Protein AF-A0A9D4G2J2-F1 (afdb_monomer)

Foldseek 3Di:
DDPVLCPVCVVLLVVLLVLPDQEDEDEDDPLPDDLVVLLQVLLSSVVSNVVSVRPHAYHYYYDHDPPCRVVSQVSSVVSPGPYD

Radius of gyration: 12.84 Å; Cα contacts (8 Å, |Δi|>4): 130; chains: 1; bounding box: 28×21×36 Å

Sequence (84 aa):
MPTKFKRVFHVVDFLARLNLLFGICFEEPRGISLTEECSTWAKFIRKVMDSANWKGHLLVHVHEKFGLMDATALASLMGGTNDM

pLDDT: mean 87.48, std 13.04, range [40.94, 97.0]

Mean predicted aligned error: 5.19 Å

Organism: Dreissena polymorpha (NCBI:txid45954)

Structure (mmCIF, N/CA/C/O backbone):
data_AF-A0A9D4G2J2-F1
#
_entry.id   AF-A0A9D4G2J2-F1
#
loop_
_atom_site.group_PDB
_atom_site.id
_atom_site.type_symbol
_atom_site.label_atom_id
_atom_site.label_alt_id
_atom_site.label_comp_id
_atom_site.label_asym_id
_atom_site.label_entity_id
_atom_site.label_seq_id
_atom_site.pdbx_PDB_ins_code
_atom_site.Cartn_x
_atom_site.Cartn_y
_atom_site.Cartn_z
_atom_site.occupancy
_atom_site.B_iso_or_equiv
_atom_site.auth_seq_id
_atom_site.auth_comp_id
_atom_site.auth_asym_id
_atom_site.auth_atom_id
_atom_site.pdbx_PDB_model_num
ATOM 1 N N . MET A 1 1 ? 8.892 2.218 19.025 1.00 43.03 1 MET A N 1
ATOM 2 C CA . MET A 1 1 ? 8.815 2.472 17.563 1.00 43.03 1 MET A CA 1
ATOM 3 C C . MET A 1 1 ? 9.054 3.956 17.307 1.00 43.03 1 MET A C 1
ATOM 5 O O . MET A 1 1 ? 8.579 4.746 18.116 1.00 43.03 1 MET A O 1
ATOM 9 N N . PRO A 1 2 ? 9.786 4.359 16.252 1.00 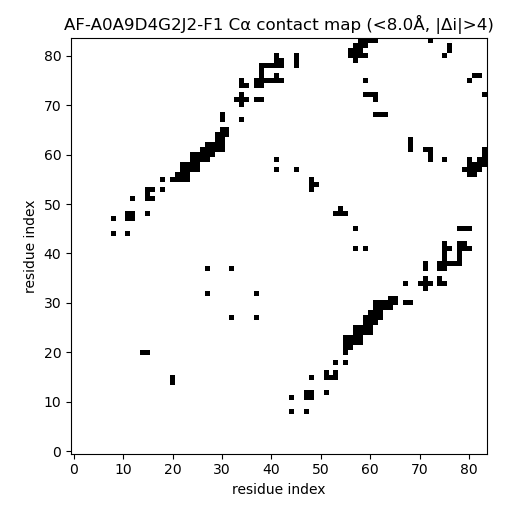40.94 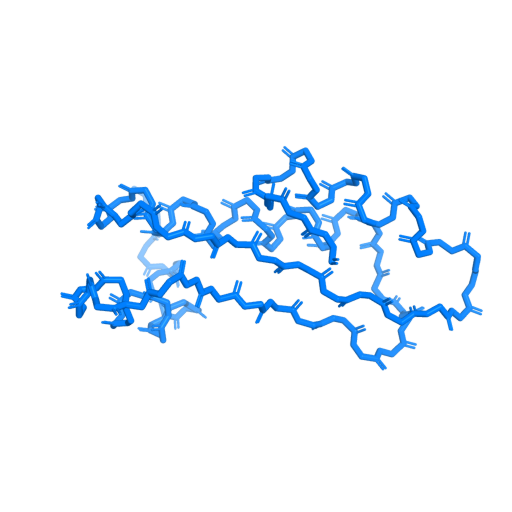2 PRO A N 1
ATOM 10 C CA . PRO A 1 2 ? 10.156 5.757 16.057 1.00 40.94 2 PRO A CA 1
ATOM 11 C C . PRO A 1 2 ? 8.923 6.609 15.729 1.00 40.94 2 PRO A C 1
ATOM 13 O O . PRO A 1 2 ? 8.103 6.249 14.887 1.00 40.94 2 PRO A O 1
ATOM 16 N N . THR A 1 3 ? 8.821 7.766 16.376 1.00 53.16 3 THR A N 1
ATOM 17 C CA . THR A 1 3 ? 7.717 8.742 16.317 1.00 53.16 3 THR A CA 1
ATOM 18 C C . THR A 1 3 ? 7.441 9.335 14.926 1.00 53.16 3 THR A C 1
ATOM 20 O O . THR A 1 3 ? 6.392 9.945 14.727 1.00 53.16 3 THR A O 1
ATOM 23 N N . LYS A 1 4 ? 8.335 9.139 13.944 1.00 48.78 4 LYS A N 1
ATOM 24 C CA . LYS A 1 4 ? 8.234 9.722 12.592 1.00 48.78 4 LYS A CA 1
ATOM 25 C C . LYS A 1 4 ? 7.108 9.146 11.724 1.00 48.78 4 LYS A C 1
ATOM 27 O O . LYS A 1 4 ? 6.504 9.908 10.976 1.00 48.78 4 LYS A O 1
ATOM 32 N N . PHE A 1 5 ? 6.775 7.856 11.846 1.00 52.47 5 PHE A N 1
ATOM 33 C CA . PHE A 1 5 ? 5.738 7.238 10.998 1.00 52.47 5 PHE A CA 1
ATOM 34 C C . PHE A 1 5 ? 4.341 7.835 11.211 1.00 52.47 5 PHE A C 1
ATOM 36 O O . PHE A 1 5 ? 3.540 7.849 10.282 1.00 52.47 5 PHE A O 1
ATOM 43 N N . LYS A 1 6 ? 4.064 8.397 12.398 1.00 53.62 6 LYS A N 1
ATOM 44 C CA . LYS A 1 6 ? 2.763 9.011 12.699 1.00 53.62 6 LYS A CA 1
ATOM 45 C C . LYS A 1 6 ? 2.405 10.167 11.759 1.00 53.62 6 LYS A C 1
ATOM 47 O O . LYS A 1 6 ? 1.223 10.367 11.532 1.00 53.62 6 LYS A O 1
ATOM 52 N N . ARG A 1 7 ? 3.379 10.908 11.208 1.00 59.22 7 ARG A N 1
ATOM 53 C CA . ARG A 1 7 ? 3.091 12.096 10.376 1.00 59.22 7 ARG A CA 1
ATOM 54 C C . ARG A 1 7 ? 2.720 11.767 8.931 1.00 59.22 7 ARG A C 1
ATOM 56 O O . ARG A 1 7 ? 1.927 12.490 8.345 1.00 59.22 7 ARG A O 1
ATOM 63 N N . VAL A 1 8 ? 3.284 10.700 8.364 1.00 62.81 8 VAL A N 1
ATOM 64 C CA . VAL A 1 8 ? 3.155 10.397 6.923 1.00 62.81 8 VAL A CA 1
ATOM 65 C C . VAL A 1 8 ? 1.750 9.899 6.567 1.00 62.81 8 VAL A C 1
ATOM 67 O O . VAL A 1 8 ? 1.290 10.093 5.451 1.00 62.81 8 VAL A O 1
ATOM 70 N N . PHE A 1 9 ? 1.026 9.348 7.542 1.00 73.50 9 PHE A N 1
ATOM 71 C CA . PHE A 1 9 ? -0.301 8.767 7.336 1.00 73.50 9 PHE A CA 1
ATOM 72 C C . PHE A 1 9 ? -1.375 9.397 8.228 1.00 73.50 9 PHE A C 1
ATOM 74 O O . PHE A 1 9 ? -2.336 8.729 8.594 1.00 73.50 9 PHE A O 1
ATOM 81 N N . HIS A 1 10 ? -1.243 10.681 8.587 1.00 81.75 10 HIS A N 1
ATOM 82 C CA . HIS A 1 10 ? -2.261 11.371 9.395 1.00 81.75 10 HIS A CA 1
ATOM 83 C C . HIS A 1 10 ? -3.652 11.344 8.760 1.00 81.75 10 HIS A C 1
ATOM 85 O O . HIS A 1 10 ? -4.633 11.201 9.481 1.00 81.75 10 HIS A O 1
ATOM 91 N N . VAL A 1 11 ? -3.736 11.417 7.428 1.00 81.38 11 VAL A N 1
ATOM 92 C CA . VAL A 1 11 ? -5.010 11.267 6.714 1.00 81.38 11 VAL A CA 1
ATOM 93 C C . VAL A 1 11 ? -5.578 9.866 6.931 1.00 81.38 11 VAL A C 1
ATOM 95 O O . VAL A 1 11 ? -6.731 9.744 7.315 1.00 81.38 11 VAL A O 1
ATOM 98 N N . VAL A 1 12 ? -4.773 8.810 6.783 1.00 81.38 12 VAL A N 1
ATOM 99 C CA . VAL A 1 12 ? -5.232 7.430 7.016 1.00 81.38 12 VAL A CA 1
ATOM 100 C C . VAL A 1 12 ? -5.657 7.227 8.472 1.00 81.38 12 VAL A C 1
ATOM 102 O O . VAL A 1 12 ? -6.710 6.651 8.706 1.00 81.38 12 VAL A O 1
ATOM 105 N N . ASP A 1 13 ? -4.898 7.739 9.448 1.00 81.94 13 ASP A N 1
ATOM 106 C CA . ASP A 1 13 ? -5.262 7.666 10.875 1.00 81.94 13 ASP A CA 1
ATOM 107 C C . ASP A 1 13 ? -6.582 8.396 11.159 1.00 81.94 13 ASP A C 1
ATOM 109 O O . ASP A 1 13 ? -7.454 7.867 11.846 1.00 81.94 13 ASP A O 1
ATOM 113 N N . PHE A 1 14 ? -6.761 9.593 10.596 1.00 83.94 14 PHE A N 1
ATOM 114 C CA . PHE A 1 14 ? -8.000 10.355 10.719 1.00 83.94 14 PHE A CA 1
ATOM 115 C C . PHE A 1 14 ? -9.188 9.601 10.109 1.00 83.94 14 PHE A C 1
ATOM 117 O O . PHE A 1 14 ? -10.200 9.411 10.781 1.00 83.94 14 PHE A O 1
ATOM 124 N N . LEU A 1 15 ? -9.052 9.122 8.869 1.00 83.00 15 LEU A N 1
ATOM 125 C CA . LEU A 1 15 ? -10.097 8.382 8.159 1.00 83.00 15 LEU A CA 1
ATOM 126 C C . LEU A 1 15 ? -10.450 7.070 8.876 1.00 83.00 15 LEU A C 1
ATOM 128 O O . LEU A 1 15 ? -11.628 6.747 9.021 1.00 83.00 15 LEU A O 1
ATOM 132 N N . ALA A 1 16 ? -9.451 6.352 9.391 1.00 81.44 16 ALA A N 1
ATOM 133 C CA . ALA A 1 16 ? -9.656 5.112 10.129 1.00 81.44 16 ALA A CA 1
ATOM 134 C C . ALA A 1 16 ? -10.452 5.331 11.426 1.00 81.44 16 ALA A C 1
ATOM 136 O O . ALA A 1 16 ? -11.317 4.525 11.762 1.00 81.44 16 ALA A O 1
ATOM 137 N N . ARG A 1 17 ? -10.228 6.452 12.129 1.00 80.62 17 ARG A N 1
ATOM 138 C CA . ARG A 1 17 ? -10.999 6.820 13.332 1.00 80.62 17 ARG A CA 1
ATOM 139 C C . ARG A 1 17 ? -12.457 7.151 13.039 1.00 80.62 17 ARG A C 1
ATOM 141 O O . ARG A 1 17 ? -13.287 6.978 13.926 1.00 80.62 17 ARG A O 1
ATOM 148 N N . LEU A 1 18 ? -12.771 7.633 11.834 1.00 81.44 18 LEU A N 1
ATOM 149 C CA . LEU A 1 18 ? -14.159 7.870 11.441 1.00 81.44 18 LEU A CA 1
ATOM 150 C C . LEU A 1 18 ? -14.916 6.549 11.285 1.00 81.44 18 LEU A C 1
ATOM 152 O O . LEU A 1 18 ? -16.107 6.525 11.552 1.00 81.44 18 LEU A O 1
ATOM 156 N N . ASN A 1 19 ? -14.240 5.464 10.880 1.00 70.44 19 ASN A N 1
ATOM 157 C CA . ASN A 1 19 ? -14.776 4.099 10.755 1.00 70.44 19 ASN A CA 1
ATOM 158 C C . ASN A 1 19 ? -16.084 3.978 9.931 1.00 70.44 19 ASN A C 1
ATOM 160 O O . ASN A 1 19 ? -16.811 2.996 10.042 1.00 70.44 19 ASN A O 1
ATOM 164 N N . LEU A 1 20 ? -16.380 4.985 9.100 1.00 76.31 20 LEU A N 1
ATOM 165 C CA . LEU A 1 20 ? -17.570 5.083 8.241 1.00 76.31 20 LEU A CA 1
ATOM 166 C C . LEU A 1 20 ? -17.254 4.812 6.763 1.00 76.31 20 LEU A C 1
ATOM 168 O O . LEU A 1 20 ? -18.150 4.805 5.924 1.00 76.31 20 LEU A O 1
ATOM 172 N N . LEU A 1 21 ? -15.976 4.639 6.427 1.00 82.62 21 LEU A N 1
ATOM 173 C CA . LEU A 1 21 ? -15.510 4.522 5.051 1.00 82.62 21 LEU A CA 1
ATOM 174 C C . LEU A 1 21 ? -15.356 3.056 4.661 1.00 82.62 21 LEU A C 1
ATOM 176 O O . LEU A 1 21 ? -14.749 2.267 5.389 1.00 82.62 21 LEU A O 1
ATOM 180 N N . PHE A 1 22 ? -15.866 2.725 3.474 1.00 88.31 22 PHE A N 1
ATOM 181 C CA . PHE A 1 22 ? -15.732 1.399 2.874 1.00 88.31 22 PHE A CA 1
ATOM 182 C C . PHE A 1 22 ? -14.266 1.038 2.595 1.00 88.31 22 PHE A C 1
ATOM 184 O O . PHE A 1 22 ? -13.868 -0.107 2.785 1.00 88.31 22 PHE A O 1
ATOM 191 N N . GLY A 1 23 ? -13.444 2.015 2.205 1.00 91.31 23 GLY A N 1
ATOM 192 C CA . GLY A 1 23 ? -12.027 1.806 1.943 1.00 91.31 23 GLY A CA 1
ATOM 193 C C . GLY A 1 23 ? -11.300 3.063 1.480 1.00 91.31 23 GLY A C 1
ATOM 194 O O . GLY A 1 23 ? -11.889 4.140 1.396 1.00 91.31 23 GLY A O 1
ATOM 195 N N . ILE A 1 24 ? -10.014 2.904 1.184 1.00 92.38 24 ILE A N 1
ATOM 196 C CA . ILE A 1 24 ? -9.139 3.909 0.574 1.00 92.38 24 ILE A CA 1
ATOM 197 C C . ILE A 1 24 ? -8.393 3.289 -0.602 1.00 92.38 24 ILE A C 1
ATOM 199 O O . ILE A 1 24 ? -8.015 2.122 -0.551 1.00 92.38 24 ILE A O 1
ATOM 203 N N . CYS A 1 25 ? -8.153 4.087 -1.637 1.00 94.00 25 CYS A N 1
ATOM 204 C CA . CYS A 1 25 ? -7.267 3.743 -2.740 1.00 94.00 25 CYS A CA 1
ATOM 205 C C . CYS A 1 25 ? -6.049 4.665 -2.684 1.00 94.00 25 CYS A C 1
ATOM 207 O O . CYS A 1 25 ? -6.211 5.871 -2.477 1.00 94.00 25 CYS A O 1
ATOM 209 N N . PHE A 1 26 ? -4.848 4.110 -2.830 1.00 93.62 26 PHE A N 1
ATOM 210 C CA . PHE A 1 26 ? -3.669 4.915 -3.134 1.00 93.62 26 PHE A CA 1
ATOM 211 C C . PHE A 1 26 ? -3.270 4.700 -4.588 1.00 93.62 26 PHE A C 1
ATOM 213 O O . PHE A 1 26 ? -3.450 3.621 -5.146 1.00 93.62 26 PHE A O 1
ATOM 220 N N . GLU A 1 27 ? -2.726 5.747 -5.188 1.00 94.00 27 GLU A N 1
ATOM 221 C CA . GLU A 1 27 ? -2.424 5.780 -6.609 1.00 94.00 27 GLU A CA 1
ATOM 222 C C . GLU A 1 27 ? -0.923 5.982 -6.821 1.00 94.00 27 GLU A C 1
ATOM 224 O O . GLU A 1 27 ? -0.300 6.826 -6.169 1.00 94.00 27 GLU A O 1
ATOM 229 N N . GLU A 1 28 ? -0.354 5.224 -7.754 1.00 92.31 28 GLU A N 1
ATOM 230 C CA . GLU A 1 28 ? 0.898 5.546 -8.426 1.00 92.31 28 GLU A CA 1
ATOM 231 C C . GLU A 1 28 ? 0.531 6.074 -9.828 1.00 92.31 28 GLU A C 1
ATOM 233 O O . GLU A 1 28 ? 0.166 5.301 -10.716 1.00 92.31 28 GLU A O 1
ATOM 238 N N . PRO A 1 29 ? 0.551 7.405 -10.027 1.00 91.69 29 PRO A N 1
ATOM 239 C CA . PRO A 1 29 ? -0.030 8.011 -11.225 1.00 91.69 29 PRO A CA 1
ATOM 240 C C . PRO A 1 29 ? 0.945 8.119 -12.406 1.00 91.69 29 PRO A C 1
ATOM 242 O O . PRO A 1 29 ? 0.587 8.647 -13.463 1.00 91.69 29 PRO A O 1
ATOM 245 N N . ARG A 1 30 ? 2.216 7.734 -12.242 1.00 91.75 30 ARG A N 1
ATOM 246 C CA . ARG A 1 30 ? 3.281 8.044 -13.216 1.00 91.75 30 ARG A CA 1
ATOM 247 C C . ARG A 1 30 ? 3.853 6.810 -13.913 1.00 91.75 30 ARG A C 1
ATOM 249 O O . ARG A 1 30 ? 4.580 6.982 -14.893 1.00 91.75 30 ARG A O 1
ATOM 256 N N . GLY A 1 31 ? 3.555 5.620 -13.421 1.00 90.19 31 GLY A N 1
ATOM 257 C CA . GLY A 1 31 ? 4.176 4.351 -13.765 1.00 90.19 31 GLY A CA 1
ATOM 258 C C . GLY A 1 31 ? 5.682 4.327 -13.524 1.00 90.19 31 GLY A C 1
ATOM 259 O O . GLY A 1 31 ? 6.383 3.677 -14.292 1.00 90.19 31 GLY A O 1
ATOM 260 N N . ILE A 1 32 ? 6.219 5.104 -12.569 1.00 92.62 32 ILE A N 1
ATOM 261 C CA . ILE A 1 32 ? 7.683 5.237 -12.395 1.00 92.62 32 ILE A CA 1
ATOM 262 C C . ILE A 1 32 ? 8.221 4.679 -11.084 1.00 92.62 32 ILE A C 1
ATOM 264 O O . ILE A 1 32 ? 9.434 4.486 -10.990 1.00 92.62 32 ILE A O 1
ATOM 268 N N . SER A 1 33 ? 7.375 4.483 -10.075 1.00 91.81 33 SER A N 1
ATOM 269 C CA . SER A 1 33 ? 7.827 3.881 -8.823 1.00 91.81 33 SER A CA 1
ATOM 270 C C . SER A 1 33 ? 8.195 2.418 -9.011 1.00 91.81 33 SER A C 1
ATOM 272 O O . SER A 1 33 ? 7.661 1.717 -9.870 1.00 91.81 33 SER A O 1
ATOM 274 N N . LEU A 1 34 ? 9.122 1.961 -8.179 1.00 93.94 34 LEU A N 1
ATOM 275 C CA . LEU A 1 34 ? 9.499 0.561 -8.135 1.00 93.94 34 LEU A CA 1
ATOM 276 C C . LEU A 1 34 ? 8.405 -0.261 -7.451 1.00 93.94 34 LEU A C 1
ATOM 278 O O . LEU A 1 34 ? 7.746 0.191 -6.510 1.00 93.94 34 LEU A O 1
ATOM 282 N N . THR A 1 35 ? 8.289 -1.515 -7.872 1.00 94.31 35 THR A N 1
ATOM 283 C CA . THR A 1 35 ? 7.416 -2.537 -7.289 1.00 94.31 35 THR A CA 1
ATOM 284 C C . THR A 1 35 ? 7.508 -2.576 -5.753 1.00 94.31 35 THR A C 1
ATOM 286 O O . THR A 1 35 ? 6.499 -2.628 -5.042 1.00 94.31 35 THR A O 1
ATOM 289 N N . GLU A 1 36 ? 8.725 -2.501 -5.211 1.00 95.00 36 GLU A N 1
ATOM 290 C CA . GLU A 1 36 ? 9.002 -2.541 -3.775 1.00 95.00 36 GLU A CA 1
ATOM 291 C C . GLU A 1 36 ? 8.511 -1.290 -3.038 1.00 95.00 36 GLU A C 1
ATOM 293 O O . GLU A 1 36 ? 8.128 -1.377 -1.865 1.00 95.00 36 GLU A O 1
ATOM 298 N N . GLU A 1 37 ? 8.497 -0.130 -3.700 1.00 94.62 37 GLU A N 1
ATOM 299 C CA . GLU A 1 37 ? 8.000 1.115 -3.113 1.00 94.62 37 GLU A CA 1
ATOM 300 C C . GLU A 1 37 ? 6.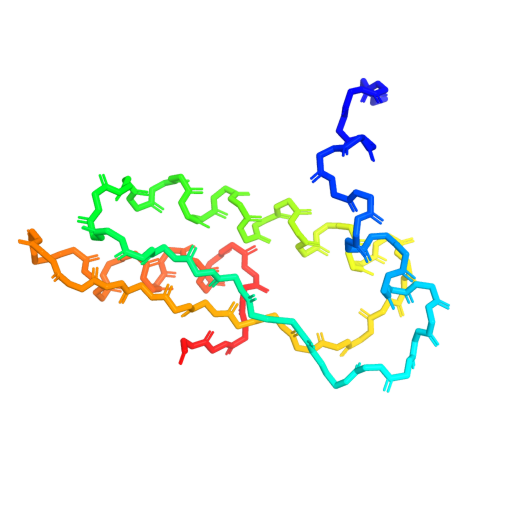494 1.013 -2.873 1.00 94.62 37 GLU A C 1
ATOM 302 O O . GLU A 1 37 ? 6.043 1.201 -1.740 1.00 94.62 37 GLU A O 1
ATOM 307 N N . CYS A 1 38 ? 5.725 0.613 -3.889 1.00 95.44 38 CYS A N 1
ATOM 308 C CA . CYS A 1 38 ? 4.272 0.468 -3.775 1.00 95.44 38 CYS A CA 1
ATOM 309 C C . CYS A 1 38 ? 3.870 -0.636 -2.784 1.00 95.44 38 CYS A C 1
ATOM 311 O O . CYS A 1 38 ? 2.912 -0.467 -2.024 1.00 95.44 38 CYS A O 1
ATOM 313 N N . SER A 1 39 ? 4.623 -1.740 -2.718 1.00 96.31 39 SER A N 1
ATOM 314 C CA . SER A 1 39 ? 4.439 -2.773 -1.686 1.00 96.31 39 SER A CA 1
ATOM 315 C C . SER A 1 39 ? 4.687 -2.230 -0.276 1.00 96.31 39 SER A C 1
ATOM 317 O O . SER A 1 39 ? 3.919 -2.476 0.661 1.00 96.31 39 SER A O 1
ATOM 319 N N . THR A 1 40 ? 5.738 -1.424 -0.121 1.00 95.88 40 THR A N 1
ATOM 320 C CA . THR A 1 40 ? 6.080 -0.785 1.150 1.00 95.88 40 THR A CA 1
ATOM 321 C C . THR A 1 40 ? 4.996 0.200 1.585 1.00 95.88 40 THR A C 1
ATOM 323 O O . THR A 1 40 ? 4.612 0.204 2.758 1.00 95.88 40 THR A O 1
ATOM 326 N N . TRP A 1 41 ? 4.457 1.001 0.664 1.00 94.69 41 TRP A N 1
ATOM 327 C CA . TRP A 1 41 ? 3.350 1.916 0.950 1.00 94.69 41 TRP A CA 1
ATOM 328 C C . TRP A 1 41 ? 2.101 1.159 1.399 1.00 94.69 41 TRP A C 1
ATOM 330 O O . TRP A 1 41 ? 1.574 1.470 2.469 1.00 94.69 41 TRP A O 1
ATOM 340 N N . ALA A 1 42 ? 1.695 0.120 0.659 1.00 96.19 42 ALA A N 1
ATOM 341 C CA . ALA A 1 42 ? 0.565 -0.736 1.020 1.00 96.19 42 ALA A CA 1
ATOM 342 C C . ALA A 1 42 ? 0.715 -1.294 2.445 1.00 96.19 42 ALA A C 1
ATOM 344 O O . ALA A 1 42 ? -0.184 -1.143 3.274 1.00 96.19 42 ALA A O 1
ATOM 345 N N . LYS A 1 43 ? 1.900 -1.824 2.775 1.00 96.31 43 LYS A N 1
ATOM 346 C CA . LYS A 1 43 ? 2.214 -2.372 4.101 1.00 96.31 43 LYS A CA 1
ATOM 347 C C . LYS A 1 43 ? 2.097 -1.344 5.217 1.00 96.31 43 LYS A C 1
ATOM 349 O O . LYS A 1 43 ? 1.588 -1.653 6.298 1.00 96.31 43 LYS A O 1
ATOM 354 N N . PHE A 1 44 ? 2.580 -0.124 4.994 1.00 94.31 44 PHE A N 1
ATOM 355 C CA . PHE A 1 44 ? 2.482 0.924 6.005 1.00 94.31 44 PHE A CA 1
ATOM 356 C C . PHE A 1 44 ? 1.053 1.435 6.177 1.00 94.31 44 PHE A C 1
ATOM 358 O O . PHE A 1 44 ? 0.626 1.606 7.319 1.00 94.31 44 PHE A O 1
ATOM 365 N N . ILE A 1 45 ? 0.309 1.624 5.086 1.00 93.44 45 ILE A N 1
ATOM 366 C CA . ILE A 1 45 ? -1.097 2.036 5.138 1.00 93.44 45 ILE A CA 1
ATOM 367 C C . ILE A 1 45 ? -1.918 0.978 5.877 1.00 93.44 45 ILE A C 1
ATOM 369 O O . ILE A 1 45 ? -2.590 1.307 6.855 1.00 93.44 45 ILE A O 1
ATOM 373 N N . ARG A 1 46 ? -1.786 -0.300 5.494 1.00 94.56 46 ARG A N 1
ATOM 374 C CA . ARG A 1 46 ? -2.470 -1.417 6.154 1.00 94.56 46 ARG A CA 1
ATOM 375 C C . ARG A 1 46 ? -2.183 -1.451 7.650 1.00 94.56 46 ARG A C 1
ATOM 377 O O . ARG A 1 46 ? -3.111 -1.511 8.447 1.00 94.56 46 ARG A O 1
ATOM 384 N N . LYS A 1 47 ? -0.918 -1.301 8.051 1.00 93.56 47 LYS A N 1
ATOM 385 C CA . LYS A 1 47 ? -0.540 -1.261 9.470 1.00 93.56 47 LYS A CA 1
ATOM 386 C C . LYS A 1 47 ? -1.241 -0.137 10.245 1.00 93.56 47 LYS A C 1
ATOM 388 O O . LYS A 1 47 ? -1.568 -0.328 11.415 1.00 93.56 47 LYS A O 1
ATOM 393 N N . VAL A 1 48 ? -1.454 1.027 9.626 1.00 91.38 48 VAL A N 1
ATOM 394 C CA . VAL A 1 48 ? -2.204 2.131 10.248 1.00 91.38 48 VAL A CA 1
ATOM 395 C C . VAL A 1 48 ? -3.680 1.759 10.387 1.00 91.38 48 VAL A C 1
ATOM 397 O O . VAL A 1 48 ? -4.220 1.905 11.483 1.00 91.38 48 VAL A O 1
ATOM 400 N N . MET A 1 49 ? -4.300 1.213 9.336 1.00 91.25 49 MET A N 1
ATOM 401 C CA . MET A 1 49 ? -5.692 0.738 9.370 1.00 91.25 49 MET A CA 1
ATOM 402 C C . MET A 1 49 ? -5.900 -0.311 10.472 1.00 91.25 49 MET A C 1
ATOM 404 O O . MET A 1 49 ? -6.797 -0.164 11.303 1.00 91.25 49 MET A O 1
ATOM 408 N N . ASP A 1 50 ? -5.015 -1.308 10.538 1.00 92.06 50 ASP A N 1
ATOM 409 C CA . ASP A 1 50 ? -5.060 -2.380 11.535 1.00 92.06 50 ASP A CA 1
ATOM 410 C C . ASP A 1 50 ? -4.897 -1.826 12.956 1.00 92.06 50 ASP A C 1
ATOM 412 O O . ASP A 1 50 ? -5.628 -2.216 13.862 1.00 92.06 50 ASP A O 1
ATOM 416 N N . SER A 1 51 ? -3.987 -0.864 13.161 1.00 90.56 51 SER A N 1
ATOM 417 C CA . SER A 1 51 ? -3.782 -0.232 14.475 1.00 90.56 51 SER A CA 1
ATOM 418 C C . SER A 1 51 ? -4.978 0.592 14.963 1.00 90.56 51 SER A C 1
ATOM 420 O O . SER A 1 51 ? -5.107 0.835 16.162 1.00 90.56 51 SER A O 1
ATOM 422 N N . ALA A 1 52 ? -5.847 1.007 14.041 1.00 88.44 52 ALA A N 1
ATOM 423 C CA . ALA A 1 52 ? -7.086 1.722 14.314 1.00 88.44 52 ALA A CA 1
ATOM 424 C C . ALA A 1 52 ? -8.315 0.790 14.358 1.00 88.44 52 ALA A C 1
ATOM 426 O O . ALA A 1 52 ? -9.438 1.278 14.465 1.00 88.44 52 ALA A O 1
ATOM 427 N N . ASN A 1 53 ? -8.123 -0.536 14.278 1.00 89.38 53 ASN A N 1
ATOM 428 C CA . ASN A 1 53 ? -9.189 -1.539 14.161 1.00 89.38 53 ASN A CA 1
ATOM 429 C C . ASN A 1 53 ? -10.155 -1.287 12.985 1.00 89.38 53 ASN A C 1
ATOM 431 O O . ASN A 1 53 ? -11.309 -1.724 13.020 1.00 89.38 53 ASN A O 1
ATOM 435 N N . TRP A 1 54 ? -9.699 -0.606 11.933 1.00 89.94 54 TRP A N 1
ATOM 436 C CA . TRP A 1 54 ? -10.528 -0.330 10.768 1.00 89.94 54 TRP A CA 1
ATOM 437 C C . TRP A 1 54 ? -10.513 -1.520 9.804 1.00 89.94 54 TRP A C 1
ATOM 439 O O . TRP A 1 54 ? -9.463 -1.962 9.341 1.00 89.94 54 TRP A O 1
ATOM 449 N N . LYS A 1 55 ? -11.703 -2.038 9.491 1.00 88.62 55 LYS A N 1
ATOM 450 C CA . LYS A 1 55 ? -11.922 -3.211 8.626 1.00 88.62 55 LYS A CA 1
ATOM 451 C C . LYS A 1 55 ? -12.162 -2.858 7.148 1.00 88.62 55 LYS A C 1
ATOM 453 O O . LYS A 1 55 ? -12.618 -3.713 6.399 1.00 88.62 55 LYS A O 1
ATOM 458 N N . GLY A 1 56 ? -11.899 -1.616 6.741 1.00 90.62 56 GLY A N 1
ATOM 459 C CA . GLY A 1 56 ? -12.110 -1.163 5.366 1.00 90.62 56 GLY A CA 1
ATOM 460 C C . GLY A 1 56 ? -11.135 -1.768 4.352 1.00 90.62 56 GLY A C 1
ATOM 461 O O . GLY A 1 56 ? -10.094 -2.342 4.701 1.00 90.62 56 GLY A O 1
ATOM 462 N N . HIS A 1 57 ? -11.475 -1.593 3.078 1.00 94.81 57 HIS A N 1
ATOM 463 C CA . HIS A 1 57 ? -10.671 -2.026 1.944 1.00 94.81 57 HIS A CA 1
ATOM 464 C C . HIS A 1 57 ? -9.496 -1.075 1.683 1.00 94.81 57 HIS A C 1
ATOM 466 O O . HIS A 1 57 ? -9.617 0.142 1.818 1.00 94.81 57 HIS A O 1
ATOM 472 N N . LEU A 1 58 ? -8.353 -1.631 1.293 1.00 96.12 58 LEU A N 1
ATOM 473 C CA . LEU A 1 58 ? -7.215 -0.888 0.760 1.00 96.12 58 LEU A CA 1
ATOM 474 C C . LEU A 1 58 ? -7.041 -1.291 -0.698 1.00 96.12 58 LEU A C 1
ATOM 476 O O . LEU A 1 58 ? -6.800 -2.462 -0.966 1.00 96.12 58 LEU A O 1
ATOM 480 N N . LEU A 1 59 ? -7.158 -0.344 -1.612 1.00 96.75 59 LEU A N 1
ATOM 481 C CA . LEU A 1 59 ? -7.029 -0.554 -3.051 1.00 96.75 59 LEU A CA 1
ATOM 482 C C . LEU A 1 59 ? -5.759 0.132 -3.566 1.00 96.75 59 LEU A C 1
ATOM 484 O O . LEU A 1 59 ? -5.236 1.040 -2.904 1.00 96.75 59 LEU A O 1
ATOM 488 N N . VAL A 1 60 ? -5.260 -0.307 -4.718 1.00 96.19 60 VAL A N 1
ATOM 489 C CA . VAL A 1 60 ? -4.059 0.254 -5.343 1.00 96.19 60 VAL A CA 1
ATOM 490 C C . VAL A 1 60 ? -4.260 0.464 -6.835 1.00 96.19 60 VAL A C 1
ATOM 492 O O . VAL A 1 60 ? -4.378 -0.486 -7.584 1.00 96.19 60 VAL A O 1
ATOM 495 N N . HIS A 1 61 ? -4.163 1.703 -7.298 1.00 96.56 61 HIS A N 1
ATOM 496 C CA . HIS A 1 61 ? -4.155 1.994 -8.729 1.00 96.56 61 HIS A CA 1
ATOM 497 C C . HIS A 1 61 ? -2.724 2.299 -9.184 1.00 96.56 61 HIS A C 1
ATOM 499 O O . HIS A 1 61 ? -2.090 3.206 -8.650 1.00 96.56 61 HIS A O 1
ATOM 505 N N . VAL A 1 62 ? -2.201 1.549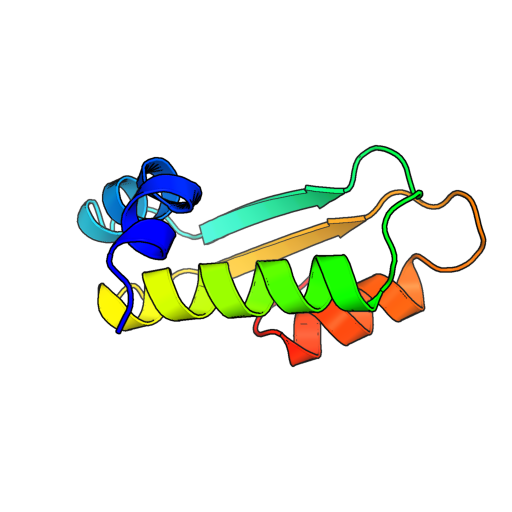 -10.159 1.00 95.06 62 VAL A N 1
ATOM 506 C CA . VAL A 1 62 ? -0.869 1.775 -10.748 1.00 95.06 62 VAL A CA 1
ATOM 507 C C . VAL A 1 62 ? -1.019 2.054 -12.234 1.00 95.06 62 VAL A C 1
ATOM 509 O O . VAL A 1 62 ? -1.649 1.278 -12.948 1.00 95.06 62 VAL A O 1
ATOM 512 N N . HIS A 1 63 ? -0.420 3.140 -12.711 1.00 94.94 63 HIS A N 1
ATOM 513 C CA . HIS A 1 63 ? -0.343 3.421 -14.140 1.00 94.94 63 HIS A CA 1
ATOM 514 C C . HIS A 1 63 ? 0.767 2.609 -14.817 1.00 94.94 63 HIS A C 1
ATOM 516 O O . HIS A 1 63 ? 1.856 2.437 -14.275 1.00 94.94 63 HIS A O 1
ATOM 522 N N . GLU A 1 64 ? 0.518 2.154 -16.044 1.00 91.25 64 GLU A N 1
ATOM 523 C CA . GLU A 1 64 ? 1.517 1.430 -16.831 1.00 91.25 64 GLU A CA 1
ATOM 524 C C . GLU A 1 64 ? 2.412 2.392 -17.628 1.00 91.25 64 GLU A C 1
ATOM 526 O O . GLU A 1 64 ? 1.939 3.304 -18.310 1.00 91.25 64 GLU A O 1
ATOM 531 N N . LYS A 1 65 ? 3.726 2.165 -17.566 1.00 91.19 65 LYS A N 1
ATOM 532 C CA . LYS A 1 65 ? 4.733 2.898 -18.344 1.00 91.19 65 LYS A CA 1
ATOM 533 C C . LYS A 1 65 ? 5.949 2.055 -18.726 1.00 91.19 65 LYS A C 1
ATOM 535 O O . LYS A 1 65 ? 6.518 2.288 -19.792 1.00 91.19 65 LYS A O 1
ATOM 540 N N . PHE A 1 66 ? 6.358 1.107 -17.882 1.00 91.00 66 PHE A N 1
ATOM 541 C CA . PHE A 1 66 ? 7.591 0.325 -18.055 1.00 91.00 66 PHE A CA 1
ATOM 542 C C . PHE A 1 66 ? 7.373 -1.199 -18.091 1.00 91.00 66 PHE A C 1
ATOM 544 O O . PHE A 1 66 ? 8.332 -1.958 -17.992 1.00 91.00 66 PHE A O 1
ATOM 551 N N . GLY A 1 67 ? 6.133 -1.656 -18.248 1.00 91.50 67 GLY A N 1
ATOM 552 C CA . GLY A 1 67 ? 5.727 -3.063 -18.210 1.00 91.50 67 GLY A CA 1
ATOM 553 C C . GLY A 1 67 ? 5.710 -3.663 -16.802 1.00 91.50 67 GLY A C 1
ATOM 554 O O . GLY A 1 67 ? 5.903 -4.868 -16.662 1.00 91.50 67 GLY A O 1
ATOM 555 N N . LEU A 1 68 ? 5.571 -2.837 -15.760 1.00 92.75 68 LEU A N 1
ATOM 556 C CA . LEU A 1 68 ? 5.674 -3.268 -14.359 1.00 92.75 68 LEU A CA 1
ATOM 557 C C . LEU A 1 68 ? 4.351 -3.166 -13.594 1.00 92.75 68 LEU A C 1
ATOM 559 O O . LEU A 1 68 ? 4.341 -3.463 -12.398 1.00 92.75 68 LEU A O 1
ATOM 563 N N . MET A 1 69 ? 3.249 -2.769 -14.238 1.00 94.25 69 MET A N 1
ATOM 564 C CA . MET A 1 69 ? 1.955 -2.567 -13.578 1.00 94.25 69 MET A CA 1
ATOM 565 C C . MET A 1 69 ? 1.505 -3.828 -12.837 1.00 94.25 69 MET A C 1
ATOM 567 O O . MET A 1 69 ? 1.269 -3.764 -11.633 1.00 94.25 69 MET A O 1
ATOM 571 N N . ASP A 1 70 ? 1.472 -4.980 -13.511 1.00 94.19 70 ASP A N 1
ATOM 572 C CA . ASP A 1 70 ? 1.009 -6.239 -12.911 1.00 94.19 70 ASP A CA 1
ATOM 573 C C . ASP A 1 70 ? 1.915 -6.698 -11.759 1.00 94.19 70 ASP A C 1
ATOM 575 O O . ASP A 1 70 ? 1.444 -7.130 -10.706 1.00 94.19 70 ASP A O 1
ATOM 579 N N . ALA A 1 71 ? 3.235 -6.563 -11.926 1.00 95.31 71 ALA A N 1
ATOM 580 C CA . ALA A 1 71 ? 4.200 -6.895 -10.879 1.00 95.31 71 ALA A CA 1
ATOM 581 C C . ALA A 1 71 ? 4.026 -5.987 -9.651 1.00 95.31 71 ALA A C 1
ATOM 583 O O . ALA A 1 71 ? 4.059 -6.462 -8.514 1.00 95.31 71 ALA A O 1
ATOM 584 N N . THR A 1 72 ? 3.788 -4.694 -9.882 1.00 95.88 72 THR A N 1
ATOM 585 C CA . THR A 1 72 ? 3.528 -3.698 -8.837 1.00 95.88 72 THR A CA 1
ATO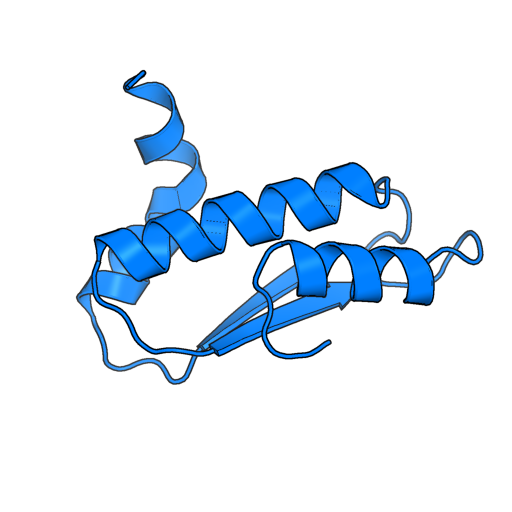M 586 C C . THR A 1 72 ? 2.215 -3.992 -8.119 1.00 95.88 72 THR A C 1
ATOM 588 O O . THR A 1 72 ? 2.192 -4.013 -6.890 1.00 95.88 72 THR A O 1
ATOM 591 N N . ALA A 1 73 ? 1.152 -4.317 -8.860 1.00 94.50 73 ALA A N 1
ATOM 592 C CA . ALA A 1 73 ? -0.143 -4.721 -8.316 1.00 94.50 73 ALA A CA 1
ATOM 593 C C . ALA A 1 73 ? -0.008 -5.921 -7.375 1.00 94.50 73 ALA A C 1
ATOM 595 O O . ALA A 1 73 ? -0.425 -5.873 -6.216 1.00 94.50 73 ALA A O 1
ATOM 596 N N . LEU A 1 74 ? 0.649 -6.982 -7.855 1.00 96.19 74 LEU A N 1
ATOM 597 C CA . LEU A 1 74 ? 0.895 -8.199 -7.089 1.00 96.19 74 LEU A CA 1
ATOM 598 C C . LEU A 1 74 ? 1.715 -7.904 -5.831 1.00 96.19 74 LEU A C 1
ATOM 600 O O . LEU A 1 74 ? 1.385 -8.387 -4.748 1.00 96.19 74 LEU A O 1
ATOM 604 N N . ALA A 1 75 ? 2.750 -7.073 -5.931 1.00 96.75 75 ALA A N 1
ATOM 605 C CA . ALA A 1 75 ? 3.560 -6.712 -4.775 1.00 96.75 75 ALA A CA 1
ATOM 606 C C . ALA A 1 75 ? 2.793 -5.866 -3.750 1.00 96.75 75 ALA A C 1
ATOM 608 O O . ALA A 1 75 ? 2.996 -6.023 -2.541 1.00 96.75 75 ALA A O 1
ATOM 609 N N . SER A 1 76 ? 1.887 -5.003 -4.199 1.00 97.00 76 SER A N 1
ATOM 610 C CA . SER A 1 76 ? 0.985 -4.253 -3.329 1.00 97.00 76 SER A CA 1
ATOM 611 C C . SER A 1 76 ? -0.055 -5.151 -2.649 1.00 97.00 76 SER A C 1
ATOM 613 O O . SER A 1 76 ? -0.290 -4.969 -1.451 1.00 97.00 76 SER A O 1
ATOM 615 N N . LEU A 1 77 ? -0.564 -6.186 -3.332 1.00 96.81 77 LEU A N 1
ATOM 616 C CA . LEU A 1 77 ? -1.419 -7.220 -2.727 1.00 96.81 77 LEU A CA 1
ATOM 617 C C . LEU A 1 77 ? -0.677 -7.967 -1.615 1.00 96.81 77 LEU A C 1
ATOM 619 O O . LEU A 1 77 ? -1.191 -8.096 -0.505 1.00 96.81 77 LEU A O 1
ATOM 623 N N . MET A 1 78 ? 0.580 -8.362 -1.850 1.00 96.88 78 MET A N 1
ATOM 624 C CA . MET A 1 78 ? 1.434 -8.927 -0.791 1.00 96.88 78 MET A CA 1
ATOM 625 C C . MET A 1 78 ? 1.674 -7.941 0.366 1.00 96.88 78 MET A C 1
ATOM 627 O O . MET A 1 78 ? 1.904 -8.354 1.504 1.00 96.88 78 MET A O 1
ATOM 631 N N . GLY A 1 79 ? 1.627 -6.637 0.084 1.00 96.25 79 GLY A N 1
ATOM 632 C CA . GLY A 1 79 ? 1.710 -5.560 1.069 1.00 96.25 79 GLY A CA 1
ATOM 633 C C . GLY A 1 79 ? 0.419 -5.337 1.867 1.00 96.25 79 GLY A C 1
ATOM 634 O O . GLY A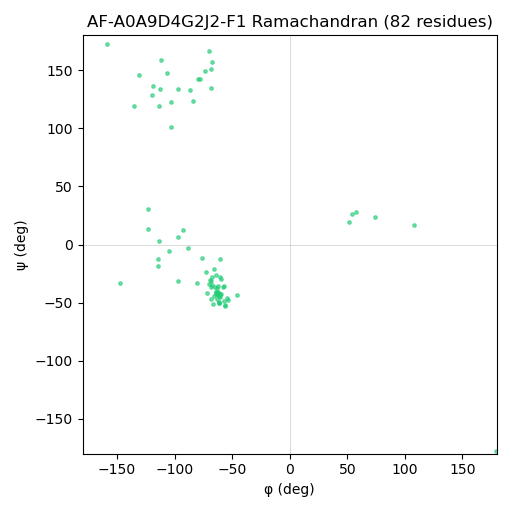 1 79 ? 0.455 -4.639 2.877 1.00 96.25 79 GLY A O 1
ATOM 635 N N . GLY A 1 80 ? -0.705 -5.942 1.475 1.00 95.69 80 GLY A N 1
ATOM 636 C CA . GLY A 1 80 ? -1.973 -5.879 2.206 1.00 95.69 80 GLY A CA 1
ATOM 637 C C . GLY A 1 80 ? -3.061 -5.019 1.559 1.00 95.69 80 GLY A C 1
ATOM 638 O O . GLY A 1 80 ? -4.023 -4.654 2.253 1.00 95.69 80 GLY A O 1
ATOM 639 N N . THR A 1 81 ? -2.940 -4.682 0.269 1.00 96.69 81 THR A N 1
ATOM 640 C CA . THR A 1 81 ? -4.115 -4.268 -0.514 1.00 96.69 81 THR A CA 1
ATOM 641 C C . THR A 1 81 ? -5.061 -5.453 -0.709 1.00 96.69 81 THR A C 1
ATOM 643 O O . THR A 1 81 ? -4.6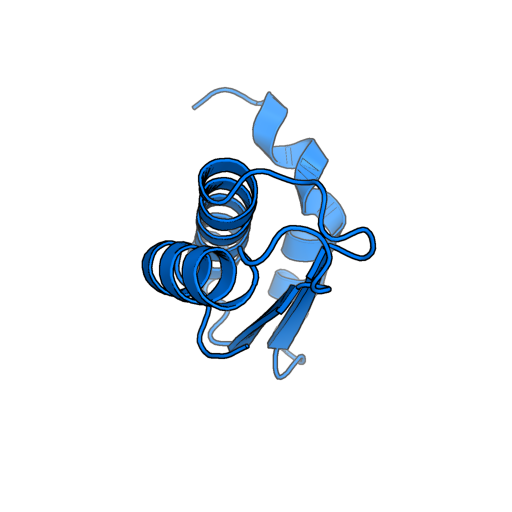89 -6.615 -0.554 1.00 96.69 81 THR A O 1
ATOM 646 N N . ASN A 1 82 ? -6.326 -5.147 -0.962 1.00 96.88 82 ASN A N 1
ATOM 647 C CA . ASN A 1 82 ? -7.386 -6.114 -1.201 1.00 96.88 82 ASN A CA 1
ATOM 648 C C . ASN A 1 82 ? -7.632 -6.330 -2.691 1.00 96.88 82 ASN A C 1
ATOM 650 O O . ASN A 1 82 ? -8.036 -7.425 -3.061 1.00 96.88 82 ASN A O 1
ATOM 654 N N . ASP A 1 83 ? -7.411 -5.297 -3.502 1.00 93.19 83 ASP A N 1
ATOM 655 C CA . ASP A 1 83 ? -7.581 -5.329 -4.952 1.00 93.19 83 ASP A CA 1
ATOM 656 C C . ASP A 1 83 ? -6.758 -4.210 -5.609 1.00 93.19 83 ASP A C 1
ATOM 658 O O . ASP A 1 83 ? -6.193 -3.365 -4.893 1.00 93.19 83 ASP A O 1
ATOM 662 N N . MET A 1 84 ? -6.703 -4.229 -6.943 1.00 84.75 84 MET A N 1
ATOM 663 C CA . MET A 1 84 ? -6.136 -3.175 -7.788 1.00 84.75 84 MET A CA 1
ATOM 664 C C . MET A 1 84 ? -7.230 -2.218 -8.277 1.00 84.75 84 MET A C 1
ATOM 666 O O . MET A 1 84 ? -8.128 -2.678 -9.014 1.00 84.75 84 MET A O 1
#

Secondary structure (DSSP, 8-state):
--TTHHHHTHHHHHHHHH---SEEEEEE-SS-S-HHHHHHHHHHHHHHHHHTT---EEEEEE--SSS-HHHHHHHHHHTT-SB-

Nearest PDB structures (foldseek):
  2p10-assembly1_F  TM=6.867E-01  e=9.290E-01  Mesorhizobium japonicum MAFF 303099

Sol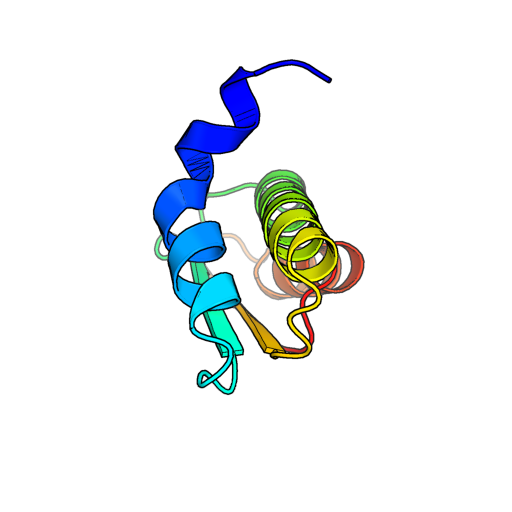vent-accessible surface area (backbone atoms only — not comparable to full-atom values): 4707 Å² total; per-residue (Å²): 131,78,79,68,65,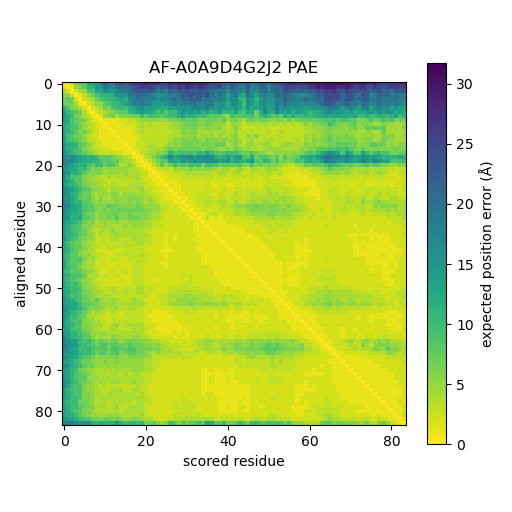64,66,82,42,46,66,56,50,54,54,26,71,64,65,78,57,73,55,50,71,50,74,44,86,74,31,73,78,53,42,67,55,50,14,50,49,28,34,53,54,39,52,49,30,55,76,53,72,34,86,48,46,34,34,40,46,62,35,74,68,75,88,45,35,70,60,24,47,53,36,17,42,77,20,53,29,78,50,103

InterPro domains:
  IPR000891 Pyruvate carboxyltransferase [PS50991] (1-84)